Protein AF-A0A963DLT8-F1 (afdb_monomer)

pLDDT: mean 76.07, std 19.5, range [39.75, 98.25]

Solvent-accessible surface area (backbone atoms only — not comparable to full-atom values): 9459 Å² total; per-residue (Å²): 132,88,80,85,87,82,90,82,87,79,86,74,79,85,75,82,76,79,77,73,78,76,76,78,76,73,74,75,69,80,74,71,78,58,77,72,76,61,71,87,65,52,39,47,28,23,47,63,92,54,56,88,82,46,49,51,32,41,35,35,54,97,55,31,38,32,45,29,38,67,92,47,73,49,78,42,58,46,56,75,84,20,51,36,70,59,72,71,68,100,49,90,80,66,86,71,71,40,35,42,36,29,45,22,68,86,42,99,79,38,75,39,39,41,34,32,37,15,41,94,70,33,86,64,28,30,31,31,46,26,80,82,28,58,73,54,28,72,67,40,84,48,51,79,39,59,20,29,69,44,80,79,84,128

Radius of gyration: 29.98 Å; Cα contacts (8 Å, |Δi|>4): 247; chains: 1; bounding box: 102×72×45 Å

Mean predicted aligned error: 13.07 Å

Secondary structure (DSSP, 8-state):
-----------------------------------PPPGGG-EEEEETTS-TT-SSEEEE-SSEEEEEETTEEEEEE--GGGEESS-STT-S---S--EEE-TTSSSTT----EEEETGGG-TTEEEEE-TT-HHHHHHS--BTPPEEEPPP--

Sequence (154 aa):
MLNRTPRVVLSFAVSLSLIGFVDCAYSARDEEPLPEFHRDFIGDWVPKKSPCKSALRFRVGPKRVVLMNGQESKSIRIQGSDYCISCGGLRPPYEGITVWLLPGLTDSEGPGFEVRFNADEKLGITMLDMEPVPELARRFPLDGIELRKCKRSK

Structure (mmCIF, N/CA/C/O b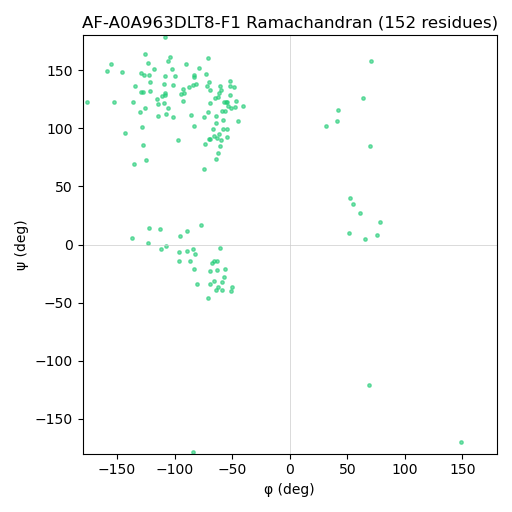ackbone):
data_AF-A0A963DLT8-F1
#
_entry.id   AF-A0A963DLT8-F1
#
loop_
_atom_site.group_PDB
_atom_site.id
_atom_site.type_symbol
_atom_site.label_atom_id
_atom_site.label_alt_id
_atom_site.label_comp_id
_atom_site.label_asym_id
_atom_site.label_entity_id
_atom_site.label_seq_id
_atom_site.pdbx_PDB_ins_code
_atom_site.Cartn_x
_atom_site.Cartn_y
_atom_site.Cartn_z
_atom_site.occupancy
_atom_site.B_iso_or_equiv
_atom_site.auth_seq_id
_atom_site.auth_comp_id
_atom_site.auth_asym_id
_atom_site.auth_atom_id
_atom_site.pdbx_PDB_model_num
ATOM 1 N N . MET A 1 1 ? 82.107 58.527 -13.624 1.00 41.12 1 MET A N 1
ATOM 2 C CA . MET A 1 1 ? 82.612 57.467 -14.526 1.00 41.12 1 MET A CA 1
ATOM 3 C C . MET A 1 1 ? 81.481 56.459 -14.689 1.00 41.12 1 MET A C 1
ATOM 5 O O . MET A 1 1 ? 80.988 56.000 -13.673 1.00 41.12 1 MET A O 1
ATOM 9 N N . LEU A 1 2 ? 80.796 56.462 -15.846 1.00 43.31 2 LEU A N 1
ATOM 10 C CA . LEU A 1 2 ? 80.973 55.489 -16.956 1.00 43.31 2 LEU A CA 1
ATOM 11 C C . LEU A 1 2 ? 80.596 54.067 -16.480 1.00 43.31 2 LEU A C 1
ATOM 13 O O . LEU A 1 2 ? 81.156 53.617 -15.500 1.00 43.31 2 LEU A O 1
ATOM 17 N N . ASN A 1 3 ? 79.712 53.271 -17.085 1.00 40.97 3 ASN A N 1
ATOM 18 C CA . ASN A 1 3 ? 79.281 53.169 -18.479 1.00 40.97 3 ASN A CA 1
ATOM 19 C C . ASN A 1 3 ? 78.145 52.109 -18.531 1.00 40.97 3 ASN A C 1
ATOM 21 O O . ASN A 1 3 ? 78.291 51.039 -17.955 1.00 40.97 3 ASN A O 1
ATOM 25 N N . ARG A 1 4 ? 76.943 52.433 -19.022 1.00 48.12 4 ARG A N 1
ATOM 26 C CA . ARG A 1 4 ? 76.308 51.925 -20.265 1.00 48.12 4 ARG A CA 1
ATOM 27 C C . ARG A 1 4 ? 76.414 50.415 -20.624 1.00 48.12 4 ARG A C 1
ATOM 29 O O . ARG A 1 4 ? 77.440 49.984 -21.132 1.00 48.12 4 ARG A O 1
ATOM 36 N N . THR A 1 5 ? 75.219 49.780 -20.629 1.00 50.56 5 THR A N 1
ATOM 37 C CA . THR A 1 5 ? 74.623 48.810 -21.614 1.00 50.56 5 THR A CA 1
ATOM 38 C C . THR A 1 5 ? 75.196 47.383 -21.735 1.00 50.56 5 THR A C 1
ATOM 40 O O . THR A 1 5 ? 76.360 47.220 -21.397 1.00 50.56 5 THR A O 1
ATOM 43 N N . PRO A 1 6 ? 74.453 46.352 -22.245 1.00 57.41 6 PRO A N 1
ATOM 44 C CA . PRO A 1 6 ? 73.192 46.344 -23.035 1.00 57.41 6 PRO A CA 1
ATOM 45 C C . PRO A 1 6 ? 72.054 45.423 -22.498 1.00 57.41 6 PRO A C 1
ATOM 47 O O . PRO A 1 6 ? 72.278 44.470 -21.769 1.00 57.41 6 PRO A O 1
ATOM 50 N N . ARG A 1 7 ? 70.775 45.791 -22.678 1.00 62.25 7 ARG A N 1
ATOM 51 C CA . ARG A 1 7 ? 69.807 45.263 -23.676 1.00 62.25 7 ARG A CA 1
ATOM 52 C C . ARG A 1 7 ? 69.833 43.744 -23.912 1.00 62.25 7 ARG A C 1
ATOM 54 O O . ARG A 1 7 ? 70.632 43.259 -24.703 1.00 62.25 7 ARG A O 1
ATOM 61 N N . VAL A 1 8 ? 68.814 43.063 -23.387 1.00 48.41 8 VAL A N 1
ATOM 62 C CA . VAL A 1 8 ? 68.241 41.858 -23.998 1.00 48.41 8 VAL A CA 1
ATOM 63 C C . VAL A 1 8 ? 66.733 42.083 -24.101 1.00 48.41 8 VAL A C 1
ATOM 65 O O . VAL A 1 8 ? 66.010 42.032 -23.110 1.00 48.41 8 VAL A O 1
ATOM 68 N N . VAL A 1 9 ? 66.277 42.431 -25.304 1.00 54.97 9 VAL A N 1
ATOM 69 C CA . VAL A 1 9 ? 64.857 42.439 -25.667 1.00 54.97 9 VAL A CA 1
ATOM 70 C C . VAL A 1 9 ? 64.531 41.005 -26.051 1.00 54.97 9 VAL A C 1
ATOM 72 O O . VAL A 1 9 ? 64.932 40.542 -27.116 1.00 54.97 9 VAL A O 1
ATOM 75 N N . LEU A 1 10 ? 63.881 40.283 -25.146 1.00 50.84 10 LEU A N 1
ATOM 76 C CA . LEU A 1 10 ? 63.453 38.912 -25.376 1.00 50.84 10 LEU A CA 1
ATOM 77 C C . LEU A 1 10 ? 61.985 38.953 -25.815 1.00 50.84 10 LEU A C 1
ATOM 79 O O . LEU A 1 10 ? 61.066 38.967 -25.000 1.00 50.84 10 LEU A O 1
ATOM 83 N N . SER A 1 11 ? 61.785 39.055 -27.127 1.00 55.06 11 SER A N 1
ATOM 84 C CA . SER A 1 11 ? 60.495 38.828 -27.771 1.00 55.06 11 SER A CA 1
ATOM 85 C C . SER A 1 11 ? 60.105 37.366 -27.571 1.00 55.06 11 SER A C 1
ATOM 87 O O . SER A 1 11 ? 60.724 36.485 -28.163 1.00 55.06 11 SER A O 1
ATOM 89 N N . PHE A 1 12 ? 59.083 37.103 -26.759 1.00 49.34 12 PHE A N 1
ATOM 90 C CA . PHE A 1 12 ? 58.430 35.800 -26.727 1.00 49.34 12 PHE A CA 1
ATOM 91 C C . PHE A 1 12 ? 57.026 35.901 -27.302 1.00 49.34 12 PHE A C 1
ATOM 93 O O . PHE A 1 12 ? 56.235 36.780 -26.964 1.00 49.34 12 PHE A O 1
ATOM 100 N N . ALA A 1 13 ? 56.800 35.005 -28.254 1.00 50.69 13 ALA A N 1
ATOM 101 C CA . ALA A 1 13 ? 55.656 34.915 -29.126 1.00 50.69 13 ALA A CA 1
ATOM 102 C C . ALA A 1 13 ? 54.350 34.731 -28.345 1.00 50.69 13 ALA A C 1
ATOM 104 O O . ALA A 1 13 ? 54.236 33.863 -27.480 1.00 50.69 13 ALA A O 1
ATOM 105 N N . VAL A 1 14 ? 53.345 35.520 -28.719 1.00 48.00 14 VAL A N 1
ATOM 106 C CA . VAL A 1 14 ? 51.944 35.262 -28.389 1.00 48.00 14 VAL A CA 1
ATOM 107 C C . VAL A 1 14 ? 51.546 33.990 -29.136 1.00 48.00 14 VAL A C 1
ATOM 109 O O . VAL A 1 14 ? 51.301 34.014 -30.341 1.00 48.00 14 VAL A O 1
ATOM 112 N N . SER A 1 15 ? 51.550 32.857 -28.433 1.00 53.12 15 SER A N 1
ATOM 113 C CA . SER A 1 15 ? 50.942 31.627 -28.929 1.00 53.12 15 SER A CA 1
ATOM 114 C C . SER A 1 15 ? 49.428 31.783 -28.821 1.00 53.12 15 SER A C 1
ATOM 116 O O . SER A 1 15 ? 48.851 31.867 -27.738 1.00 53.12 15 SER A O 1
ATOM 118 N N . LEU A 1 16 ? 48.787 31.906 -29.979 1.00 45.34 16 LEU A N 1
ATOM 119 C CA . LEU A 1 16 ? 47.341 31.914 -30.114 1.00 45.34 16 LEU A CA 1
ATOM 120 C C . LEU A 1 16 ? 46.856 30.473 -29.895 1.00 45.34 16 LEU A C 1
ATOM 122 O O . LEU A 1 16 ? 46.767 29.683 -30.833 1.00 45.34 16 LEU A O 1
ATOM 126 N N . SER A 1 17 ? 46.627 30.101 -28.636 1.00 50.09 17 SER A N 1
ATOM 127 C CA . SER A 1 17 ? 46.016 28.820 -28.289 1.00 50.09 17 SER A CA 1
ATOM 128 C C . SER A 1 17 ? 44.592 28.790 -28.838 1.00 50.09 17 SER A C 1
ATOM 130 O O . SER A 1 17 ? 43.688 29.422 -28.295 1.00 50.09 17 SER A O 1
ATOM 132 N N . LEU A 1 18 ? 44.404 28.050 -29.930 1.00 48.91 18 LEU A N 1
ATOM 133 C CA . LEU A 1 18 ? 43.112 27.547 -30.380 1.00 48.91 18 LEU A CA 1
ATOM 134 C C . LEU A 1 18 ? 42.541 26.668 -29.262 1.00 48.91 18 LEU A C 1
ATOM 136 O O . LEU A 1 18 ? 42.813 25.471 -29.191 1.00 48.91 18 LEU A O 1
ATOM 140 N N . ILE A 1 19 ? 41.778 27.277 -28.356 1.00 60.59 19 ILE A N 1
ATOM 141 C CA . ILE A 1 19 ? 40.900 26.553 -27.442 1.00 60.59 19 ILE A CA 1
ATOM 142 C C . ILE A 1 19 ? 39.785 26.000 -28.325 1.00 60.59 19 ILE A C 1
ATOM 144 O O . ILE A 1 19 ? 38.804 26.677 -28.623 1.00 60.59 19 ILE A O 1
ATOM 148 N N . GLY A 1 20 ? 39.996 24.780 -28.818 1.00 47.69 20 GLY A N 1
ATOM 149 C CA . GLY A 1 20 ? 38.921 23.963 -29.343 1.00 47.69 20 GLY A CA 1
ATOM 150 C C . GLY A 1 20 ? 37.909 23.792 -28.223 1.00 47.69 20 GLY A C 1
ATOM 151 O O . GLY A 1 20 ? 38.179 23.102 -27.240 1.00 47.69 20 GLY A O 1
ATOM 152 N N . PHE A 1 21 ? 36.771 24.467 -28.353 1.00 54.44 21 PHE A N 1
ATOM 153 C CA . PHE A 1 21 ? 35.577 24.132 -27.604 1.00 54.44 21 PHE A CA 1
ATOM 154 C C . PHE A 1 21 ? 35.218 22.711 -28.026 1.00 54.44 21 PHE A C 1
ATOM 156 O O . PHE A 1 21 ? 34.642 22.481 -29.085 1.00 54.44 21 PHE A O 1
ATOM 163 N N . VAL A 1 22 ? 35.665 21.735 -27.238 1.00 55.59 22 VAL A N 1
ATOM 164 C CA . VAL A 1 22 ? 35.070 20.408 -27.259 1.00 55.59 22 VAL A CA 1
ATOM 165 C C . VAL A 1 22 ? 33.666 20.641 -26.734 1.00 55.59 22 VAL A C 1
ATOM 167 O O . VAL A 1 22 ? 33.456 20.729 -25.525 1.00 55.59 22 VAL A O 1
ATOM 170 N N . ASP A 1 23 ? 32.731 20.843 -27.661 1.00 45.19 23 ASP A N 1
ATOM 171 C CA . ASP A 1 23 ? 31.310 20.719 -27.403 1.00 45.19 23 ASP A CA 1
ATOM 172 C C . ASP A 1 23 ? 31.109 19.320 -26.826 1.00 45.19 23 ASP A C 1
ATOM 174 O O . ASP A 1 23 ? 30.975 18.323 -27.538 1.00 45.19 23 ASP A O 1
ATOM 178 N N . CYS A 1 24 ? 31.139 19.232 -25.497 1.00 51.72 24 CYS A N 1
ATOM 179 C CA . CYS A 1 24 ? 30.475 18.172 -24.775 1.00 51.72 24 CYS A CA 1
ATOM 180 C C . CYS A 1 24 ? 28.997 18.320 -25.132 1.00 51.72 24 CYS A C 1
ATOM 182 O O . CYS A 1 24 ? 28.233 18.968 -24.419 1.00 51.72 24 CYS A O 1
ATOM 184 N N . ALA A 1 25 ? 28.609 17.734 -26.265 1.00 55.69 25 ALA A N 1
ATOM 185 C CA . ALA A 1 25 ? 27.243 17.380 -26.576 1.00 55.69 25 ALA A CA 1
ATOM 186 C C . ALA A 1 25 ? 26.821 16.360 -25.516 1.00 55.69 25 ALA A C 1
ATOM 188 O O . ALA A 1 25 ? 26.866 15.145 -25.713 1.00 55.69 25 ALA A O 1
ATOM 189 N N . TYR A 1 26 ? 26.489 16.879 -24.336 1.00 55.75 26 TYR A N 1
ATOM 190 C CA . TYR A 1 26 ? 25.787 16.163 -23.300 1.00 55.75 26 TYR A CA 1
ATOM 191 C C . TYR A 1 26 ? 24.433 15.850 -23.919 1.00 55.75 26 TYR A C 1
ATOM 193 O O . TYR A 1 26 ? 23.531 16.685 -23.936 1.00 55.75 26 TYR A O 1
ATOM 201 N N . SER A 1 27 ? 24.342 14.679 -24.549 1.00 50.31 27 SER A N 1
ATOM 202 C CA . SER A 1 27 ? 23.070 14.119 -24.966 1.00 50.31 27 SER A CA 1
ATOM 203 C C . SER A 1 27 ? 22.252 13.995 -23.693 1.00 50.31 27 SER A C 1
ATOM 205 O O . SER A 1 27 ? 22.481 13.084 -22.895 1.00 50.31 27 SER A O 1
ATOM 207 N N . ALA A 1 28 ? 21.357 14.958 -23.472 1.00 53.97 28 ALA A N 1
ATOM 208 C CA . ALA A 1 28 ? 20.222 14.783 -22.596 1.00 53.97 28 ALA A CA 1
ATOM 209 C C . ALA A 1 28 ? 19.526 13.533 -23.129 1.00 53.97 28 ALA A C 1
ATOM 211 O O . ALA A 1 28 ? 18.897 13.567 -24.183 1.00 53.97 28 ALA A O 1
ATOM 212 N N . ARG A 1 29 ? 19.781 12.391 -22.485 1.00 49.88 29 ARG A N 1
ATOM 213 C CA . ARG A 1 29 ? 18.998 11.191 -22.7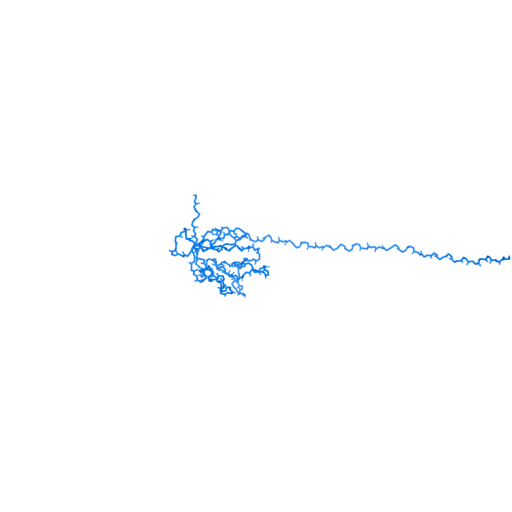34 1.00 49.88 29 ARG A CA 1
ATOM 214 C C . ARG A 1 29 ? 17.566 11.621 -22.484 1.00 49.88 29 ARG A C 1
ATOM 216 O O . ARG A 1 29 ? 17.304 12.152 -21.406 1.00 49.88 29 ARG A O 1
ATOM 223 N N . ASP A 1 30 ? 16.716 11.461 -23.492 1.00 44.28 30 ASP A N 1
ATOM 224 C CA . ASP A 1 30 ? 15.277 11.602 -23.351 1.00 44.28 30 ASP A CA 1
ATOM 225 C C . ASP A 1 30 ? 14.883 10.852 -22.080 1.00 44.28 30 ASP A C 1
ATOM 227 O O . ASP A 1 30 ? 14.996 9.627 -21.999 1.00 44.28 30 ASP A O 1
ATOM 231 N N . GLU A 1 31 ? 14.560 11.612 -21.036 1.00 51.53 31 GLU A N 1
ATOM 232 C CA . GLU A 1 31 ? 14.050 11.075 -19.788 1.00 51.53 31 GLU A CA 1
ATOM 233 C C . GLU A 1 31 ? 12.658 10.574 -20.149 1.00 51.53 31 GLU A C 1
ATOM 235 O O . GLU A 1 31 ? 11.701 11.347 -20.217 1.00 51.53 31 GLU A O 1
ATOM 240 N N . GLU A 1 32 ? 12.598 9.302 -20.551 1.00 49.62 32 GLU A N 1
ATOM 241 C CA . GLU A 1 32 ? 11.376 8.652 -20.990 1.00 49.62 32 GLU A CA 1
ATOM 242 C C . GLU A 1 32 ? 10.331 8.908 -19.898 1.00 49.62 32 GLU A C 1
ATOM 244 O O . GLU A 1 32 ? 10.585 8.570 -18.734 1.00 49.62 32 GLU A O 1
ATOM 249 N N . PRO A 1 33 ? 9.222 9.609 -20.210 1.00 49.34 33 PRO A N 1
ATOM 250 C CA . PRO A 1 33 ? 8.292 10.055 -19.193 1.00 49.34 33 PRO A CA 1
ATOM 251 C C . PRO A 1 33 ? 7.831 8.836 -18.411 1.00 49.34 33 PRO A C 1
ATOM 253 O O . PRO A 1 33 ? 7.210 7.928 -18.962 1.00 49.34 33 PRO A O 1
ATOM 256 N N . LEU A 1 34 ? 8.203 8.820 -17.130 1.00 50.03 34 LEU A N 1
ATOM 257 C CA . LEU A 1 34 ? 7.920 7.729 -16.211 1.00 50.03 34 LEU A CA 1
ATOM 258 C C . LEU A 1 34 ? 6.443 7.344 -16.369 1.00 50.03 34 LEU A C 1
ATOM 260 O O . LEU A 1 34 ? 5.603 8.239 -16.212 1.00 50.03 34 LEU A O 1
ATOM 264 N N . PRO A 1 35 ? 6.107 6.074 -16.673 1.00 53.00 35 PRO A N 1
ATOM 265 C CA . PRO A 1 35 ? 4.729 5.609 -16.695 1.00 53.00 35 PRO A CA 1
ATOM 266 C C . PRO A 1 35 ? 3.934 6.199 -15.525 1.00 53.00 35 PRO A C 1
ATOM 268 O O . PRO A 1 35 ? 4.289 6.042 -14.353 1.00 53.00 35 PRO A O 1
ATOM 271 N N . GLU A 1 36 ? 2.883 6.960 -15.833 1.00 55.78 36 GLU A N 1
ATOM 272 C CA . GLU A 1 36 ? 2.050 7.549 -14.791 1.00 55.78 36 GLU A CA 1
ATOM 273 C C . GLU A 1 36 ? 1.515 6.416 -13.911 1.00 55.78 36 GLU A C 1
ATOM 275 O O . GLU A 1 36 ? 0.858 5.498 -14.408 1.00 55.78 36 GLU A O 1
ATOM 280 N N . PHE A 1 37 ? 1.798 6.469 -12.604 1.00 62.66 37 PHE A N 1
ATOM 281 C CA . PHE A 1 37 ? 1.285 5.489 -11.652 1.00 62.66 37 PHE A CA 1
ATOM 282 C C . PHE A 1 37 ? -0.220 5.298 -11.882 1.00 62.66 37 PHE A C 1
ATOM 284 O O . PHE A 1 37 ? -0.993 6.260 -11.782 1.00 62.66 37 PHE A O 1
ATOM 291 N N . HIS A 1 38 ? -0.615 4.067 -12.234 1.00 71.94 38 HIS A N 1
ATOM 292 C CA . HIS A 1 38 ? -1.926 3.791 -12.816 1.00 71.94 38 HIS A CA 1
ATOM 293 C C . HIS A 1 38 ? -3.021 4.366 -11.915 1.00 71.94 38 HIS A C 1
ATOM 295 O O . HIS A 1 38 ? -3.155 3.997 -10.741 1.00 71.94 38 HIS A O 1
ATOM 301 N N . ARG A 1 39 ? -3.813 5.305 -12.451 1.00 80.00 39 ARG A N 1
ATOM 302 C CA . ARG A 1 39 ? -4.814 6.068 -11.677 1.00 80.00 39 ARG A CA 1
ATOM 303 C C . ARG A 1 39 ? -5.818 5.150 -10.966 1.00 80.00 39 ARG A C 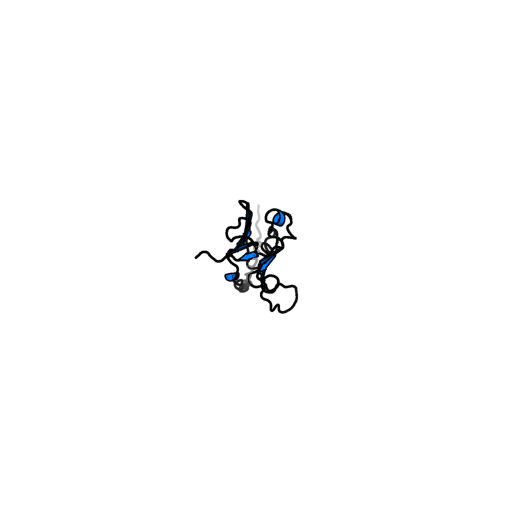1
ATOM 305 O O . ARG A 1 39 ? -6.408 5.539 -9.955 1.00 80.00 39 ARG A O 1
ATOM 312 N N . ASP A 1 40 ? -5.950 3.917 -11.445 1.00 82.31 40 ASP A N 1
ATOM 313 C CA . ASP A 1 40 ? -6.788 2.866 -10.873 1.00 82.31 40 ASP A CA 1
ATOM 314 C C . ASP A 1 40 ? -6.325 2.355 -9.510 1.00 82.31 40 ASP A C 1
ATOM 316 O O . ASP A 1 40 ? -7.138 1.775 -8.791 1.00 82.31 40 ASP A O 1
ATOM 320 N N . PHE A 1 41 ? -5.092 2.620 -9.079 1.00 88.31 41 PHE A N 1
ATOM 321 C CA . PHE A 1 41 ? -4.624 2.234 -7.744 1.00 88.31 41 PHE A CA 1
ATOM 322 C C . PHE A 1 41 ? -4.732 3.363 -6.711 1.00 88.31 41 PHE A C 1
ATOM 324 O O . PHE A 1 41 ? -4.723 3.104 -5.506 1.00 88.31 41 PHE A O 1
ATOM 331 N N . ILE A 1 42 ? -4.949 4.606 -7.157 1.00 91.00 42 ILE A N 1
ATOM 332 C CA . ILE A 1 42 ? -5.131 5.775 -6.283 1.00 91.00 42 ILE A CA 1
ATOM 333 C C . ILE A 1 42 ? -6.410 5.626 -5.451 1.00 91.00 42 ILE A C 1
ATOM 335 O O . ILE A 1 42 ? -7.505 5.452 -5.999 1.00 91.00 42 ILE A O 1
ATOM 339 N N . GLY A 1 43 ? -6.295 5.748 -4.129 1.00 94.44 43 GLY A N 1
ATOM 340 C CA . GLY A 1 43 ? -7.420 5.685 -3.196 1.00 94.44 43 GLY A CA 1
ATOM 341 C C . GLY A 1 43 ? -7.064 5.100 -1.832 1.00 94.44 43 GLY A C 1
ATOM 342 O O . GLY A 1 43 ? -5.895 4.899 -1.509 1.00 94.44 43 GLY A O 1
ATOM 343 N N . ASP A 1 44 ? -8.104 4.833 -1.040 1.00 96.75 44 ASP A N 1
ATOM 344 C CA . ASP A 1 44 ? -7.989 4.188 0.270 1.00 96.75 44 ASP A CA 1
ATOM 345 C C . ASP A 1 44 ? -8.144 2.673 0.126 1.00 96.75 44 ASP A C 1
ATOM 347 O O . ASP A 1 44 ? -9.110 2.191 -0.469 1.00 96.75 44 ASP A O 1
ATOM 351 N N . TRP A 1 45 ? -7.213 1.940 0.720 1.00 97.62 45 TRP A N 1
ATOM 352 C CA . TRP A 1 45 ? -7.186 0.491 0.826 1.00 97.62 45 TRP A CA 1
ATOM 353 C C . TRP A 1 45 ? -7.299 0.114 2.297 1.00 97.62 45 TRP A C 1
ATOM 355 O O . TRP A 1 45 ? -6.549 0.601 3.143 1.00 97.62 45 TRP A O 1
ATOM 365 N N . VAL A 1 46 ? -8.275 -0.723 2.621 1.00 98.19 46 VAL A N 1
ATOM 366 C CA . VAL A 1 46 ? -8.573 -1.133 4.002 1.00 98.19 46 VAL A CA 1
ATOM 367 C C . VAL A 1 46 ? -8.513 -2.650 4.106 1.00 98.19 46 VAL A C 1
ATOM 369 O O . VAL A 1 46 ? -8.748 -3.307 3.087 1.00 98.19 46 VAL A O 1
ATOM 372 N N . PRO A 1 47 ? -8.272 -3.225 5.301 1.00 98.25 47 PRO A N 1
ATOM 373 C CA . PRO A 1 47 ? -8.390 -4.666 5.492 1.00 98.25 47 PRO A CA 1
ATOM 374 C C . PRO A 1 47 ? -9.712 -5.170 4.915 1.00 98.25 47 PRO A C 1
ATOM 376 O O . PRO A 1 47 ? -10.758 -4.546 5.114 1.00 98.25 47 PRO A O 1
ATOM 379 N N . LYS A 1 48 ? -9.683 -6.282 4.180 1.00 96.88 48 LYS A N 1
ATOM 380 C CA . LYS A 1 48 ? -10.817 -6.766 3.375 1.00 96.88 48 LYS A CA 1
ATOM 381 C C . LYS A 1 48 ? -12.141 -6.830 4.145 1.00 96.88 48 LYS A C 1
ATOM 383 O O . LYS A 1 48 ? -13.189 -6.493 3.595 1.00 96.88 48 LYS A O 1
ATOM 388 N N . LYS A 1 49 ? -12.084 -7.203 5.427 1.00 96.88 49 LYS A N 1
ATOM 389 C CA . LYS A 1 49 ? -13.245 -7.343 6.325 1.00 96.88 49 LYS A CA 1
ATOM 390 C C . LYS A 1 49 ? -13.629 -6.056 7.079 1.00 96.88 49 LYS A C 1
ATOM 392 O O . LYS A 1 49 ? -14.650 -6.040 7.757 1.00 96.88 49 LYS A O 1
ATOM 397 N N . SER A 1 50 ? -12.852 -4.982 6.958 1.00 97.62 50 SER A N 1
ATOM 398 C CA . SER A 1 50 ? -13.086 -3.702 7.639 1.00 97.62 50 SER A CA 1
ATOM 399 C C . SER A 1 50 ? -13.959 -2.753 6.806 1.00 97.62 50 SER A C 1
ATOM 401 O O . SER A 1 50 ? -13.988 -2.856 5.577 1.00 97.62 50 SER A O 1
ATOM 403 N N . PRO A 1 51 ? -14.670 -1.788 7.422 1.00 97.06 51 PRO A N 1
ATOM 404 C CA . PRO A 1 51 ? -15.406 -0.754 6.694 1.00 97.06 51 PRO A CA 1
ATOM 405 C C . PRO A 1 51 ? -14.460 0.255 6.022 1.00 97.06 51 PRO A C 1
ATOM 407 O O . PRO A 1 51 ? -13.327 0.449 6.450 1.00 97.06 51 PRO A O 1
ATOM 410 N N . CYS A 1 52 ? -14.944 0.996 5.018 1.00 96.00 52 CYS A N 1
ATOM 411 C CA . CYS A 1 52 ? -14.129 2.025 4.347 1.00 96.00 52 CYS A CA 1
ATOM 412 C C . CYS A 1 52 ? -13.739 3.219 5.230 1.00 96.00 52 CYS A C 1
ATOM 414 O O . CYS A 1 52 ? -12.838 3.974 4.885 1.00 96.00 52 CYS A O 1
ATOM 416 N N . LYS A 1 53 ? -14.389 3.374 6.387 1.00 94.88 53 LYS A N 1
ATOM 417 C CA . LYS A 1 53 ? -14.030 4.363 7.411 1.00 94.88 53 LYS A CA 1
ATOM 418 C C . LYS A 1 53 ? -13.005 3.828 8.424 1.00 94.88 53 LYS A C 1
ATOM 420 O O . LYS A 1 53 ? -12.806 4.458 9.456 1.00 94.88 53 LYS A O 1
ATOM 425 N N . SER A 1 54 ? -12.384 2.674 8.154 1.00 97.00 54 SER A N 1
ATOM 426 C CA . SER A 1 54 ? -11.384 2.054 9.027 1.00 97.00 54 SER A CA 1
ATOM 427 C C . SER A 1 54 ? -10.273 3.037 9.398 1.00 97.00 54 SER A C 1
ATOM 429 O O . SER A 1 54 ? -9.752 3.776 8.557 1.00 97.00 54 SER A O 1
ATOM 431 N N . ALA A 1 55 ? -9.905 3.034 10.674 1.00 97.38 55 ALA A N 1
ATOM 432 C CA . ALA A 1 55 ? -8.769 3.793 11.173 1.00 97.38 55 ALA A CA 1
ATOM 433 C C . ALA A 1 55 ? -7.437 3.218 10.662 1.00 97.38 55 ALA A C 1
ATOM 435 O O . ALA A 1 55 ? -6.513 3.974 10.380 1.00 97.38 55 ALA A O 1
ATOM 436 N N . LEU A 1 56 ? -7.384 1.894 10.495 1.00 98.19 56 LEU A N 1
ATOM 437 C CA . LEU A 1 56 ? -6.284 1.171 9.872 1.00 98.19 56 LEU A CA 1
ATOM 438 C C . LEU A 1 56 ? -6.492 1.148 8.353 1.00 98.19 56 LEU A C 1
ATOM 440 O O . LEU A 1 56 ? -7.450 0.523 7.877 1.00 98.19 56 LEU A O 1
ATOM 444 N N . ARG A 1 57 ? -5.646 1.862 7.603 1.00 97.62 57 ARG A N 1
ATOM 445 C CA . ARG A 1 57 ? -5.735 1.944 6.137 1.00 97.62 57 ARG A CA 1
ATOM 446 C C . ARG A 1 57 ? -4.399 2.287 5.482 1.00 97.62 57 ARG A C 1
ATOM 448 O O . ARG A 1 57 ? -3.554 2.960 6.068 1.00 97.62 57 ARG A O 1
ATOM 455 N N . PHE A 1 58 ? -4.275 1.888 4.227 1.00 97.56 58 PHE A N 1
ATOM 456 C CA . PHE A 1 58 ? -3.214 2.275 3.312 1.00 97.56 58 PHE A CA 1
ATOM 457 C C . PHE A 1 58 ? -3.795 3.198 2.241 1.00 97.56 58 PHE A C 1
ATOM 459 O O . PHE A 1 58 ? -4.738 2.836 1.541 1.00 97.56 58 PHE A O 1
ATOM 466 N N . ARG A 1 59 ? -3.271 4.414 2.116 1.00 96.19 59 ARG A N 1
ATOM 467 C CA . ARG A 1 59 ? -3.716 5.389 1.117 1.00 96.19 59 ARG A CA 1
ATOM 468 C C . ARG A 1 59 ? -2.663 5.548 0.042 1.00 96.19 59 ARG A C 1
ATOM 470 O O . ARG A 1 59 ? -1.519 5.880 0.333 1.00 96.19 59 ARG A O 1
ATOM 477 N N . VAL A 1 60 ? -3.094 5.419 -1.201 1.00 93.06 60 VAL A N 1
ATOM 478 C CA . VAL A 1 60 ? -2.268 5.627 -2.383 1.00 93.06 60 VAL A CA 1
ATOM 479 C C . VAL A 1 60 ? -2.665 6.950 -3.023 1.00 93.06 60 VAL A C 1
ATOM 481 O O . VAL A 1 60 ? -3.814 7.135 -3.428 1.00 93.06 60 VAL A O 1
ATOM 484 N N . GLY A 1 61 ? -1.726 7.888 -3.077 1.00 90.44 61 GLY A N 1
ATOM 485 C CA . GLY A 1 61 ? -1.843 9.149 -3.801 1.00 90.44 61 GLY A CA 1
ATOM 486 C C . GLY A 1 61 ? -0.955 9.168 -5.050 1.00 90.44 61 GLY A C 1
ATOM 487 O O . GLY A 1 61 ? -0.206 8.228 -5.289 1.00 90.44 61 GLY A O 1
ATOM 488 N N . PRO A 1 62 ? -0.982 10.259 -5.833 1.00 85.12 62 PRO A N 1
ATOM 489 C CA . PRO A 1 62 ? -0.240 10.343 -7.095 1.00 85.12 62 PRO A CA 1
ATOM 490 C C . PRO A 1 62 ? 1.289 10.397 -6.935 1.00 85.12 62 PRO A C 1
ATOM 492 O O . PRO A 1 62 ? 2.006 10.102 -7.877 1.00 85.12 62 PRO A O 1
ATOM 495 N N . LYS A 1 63 ? 1.801 10.827 -5.774 1.00 85.44 63 LYS A N 1
ATOM 496 C CA . LYS A 1 63 ? 3.251 11.004 -5.520 1.00 85.44 63 LYS A CA 1
ATOM 497 C C . LYS A 1 63 ? 3.696 10.492 -4.149 1.00 85.44 63 LYS A C 1
ATOM 499 O O . LYS A 1 63 ? 4.799 10.785 -3.693 1.00 85.44 63 LYS A O 1
ATOM 504 N N . ARG A 1 64 ? 2.788 9.852 -3.415 1.00 88.50 64 ARG A N 1
ATOM 505 C CA . ARG A 1 64 ? 3.022 9.404 -2.042 1.00 88.50 64 ARG A CA 1
ATOM 506 C C . ARG A 1 64 ? 2.052 8.304 -1.666 1.00 88.50 64 ARG A C 1
ATOM 508 O O . ARG A 1 64 ? 0.893 8.341 -2.081 1.00 88.50 64 ARG A O 1
ATOM 515 N N . VAL A 1 65 ? 2.504 7.420 -0.796 1.00 92.06 65 VAL A N 1
ATOM 516 C CA . VAL A 1 65 ? 1.637 6.544 -0.017 1.00 92.06 65 VAL A CA 1
ATOM 517 C C . VAL A 1 65 ? 1.568 7.017 1.427 1.00 92.06 65 VAL A C 1
ATOM 519 O O . VAL A 1 65 ? 2.442 7.748 1.903 1.00 92.06 65 VAL A O 1
ATOM 522 N N . VAL A 1 66 ? 0.509 6.628 2.127 1.00 95.06 66 VAL A N 1
ATOM 523 C CA . VAL A 1 66 ? 0.333 6.913 3.548 1.00 95.06 66 VAL A CA 1
ATOM 524 C C . VAL A 1 66 ? -0.168 5.662 4.255 1.00 95.06 66 VAL A C 1
ATOM 526 O O . VAL A 1 66 ? -1.226 5.136 3.914 1.00 95.06 66 VAL A O 1
ATOM 529 N N . LEU A 1 67 ? 0.576 5.210 5.259 1.00 96.38 67 LEU A N 1
ATOM 530 C CA . LEU A 1 67 ? 0.119 4.220 6.230 1.00 96.38 67 LEU A CA 1
ATOM 531 C C . LEU A 1 67 ? -0.592 4.956 7.363 1.00 96.38 67 LEU A C 1
ATOM 533 O O . LEU A 1 67 ? -0.109 5.994 7.818 1.00 96.38 67 LEU A O 1
ATOM 537 N N . MET A 1 68 ? -1.747 4.458 7.794 1.00 97.88 68 MET A N 1
ATOM 538 C CA . MET A 1 68 ? -2.556 5.075 8.844 1.00 97.88 68 MET A CA 1
ATOM 539 C C . MET A 1 68 ? -3.017 4.016 9.841 1.00 97.88 68 MET A C 1
ATOM 541 O O . MET A 1 68 ? -3.488 2.953 9.431 1.00 97.88 68 MET A O 1
ATOM 545 N N . ASN A 1 69 ? -2.926 4.334 11.131 1.00 98.00 69 ASN A N 1
ATOM 546 C CA . ASN A 1 69 ? -3.455 3.534 12.230 1.00 98.00 69 ASN A CA 1
ATOM 547 C C . ASN A 1 69 ? -3.996 4.472 13.324 1.00 98.00 69 ASN A C 1
ATOM 549 O O . ASN A 1 69 ? -3.250 5.010 14.140 1.00 98.00 69 ASN A O 1
ATOM 553 N N . GLY A 1 70 ? -5.305 4.736 13.318 1.00 96.56 70 GLY A N 1
ATOM 554 C CA . GLY A 1 70 ? -5.890 5.684 14.272 1.00 96.56 70 GLY A CA 1
ATOM 555 C C . GLY A 1 70 ? -5.456 7.118 13.980 1.00 96.56 70 GLY A C 1
ATOM 556 O O . GLY A 1 70 ? -5.729 7.645 12.902 1.00 96.56 70 GLY A O 1
ATOM 557 N N . GLN A 1 71 ? -4.810 7.746 14.961 1.00 96.75 71 GLN A N 1
ATOM 558 C CA . GLN A 1 71 ? -4.233 9.089 14.836 1.00 96.75 71 GLN A CA 1
ATOM 559 C C . GLN A 1 71 ? -2.811 9.063 14.259 1.00 96.75 71 GLN A C 1
ATOM 561 O O . GLN A 1 71 ? -2.289 10.096 13.846 1.00 96.75 71 GLN A O 1
ATOM 566 N N . GLU A 1 72 ? -2.182 7.889 14.217 1.00 97.19 72 GLU A N 1
ATOM 567 C CA . GLU A 1 72 ? -0.832 7.730 13.706 1.00 97.19 72 GLU A CA 1
ATOM 568 C C . GLU A 1 72 ? -0.831 7.639 12.177 1.00 97.19 72 GLU A C 1
ATOM 570 O O . GLU A 1 72 ? -1.667 6.960 11.570 1.00 97.19 72 GLU A O 1
ATOM 575 N N . SER A 1 73 ? 0.132 8.311 11.537 1.00 96.38 73 SER A N 1
ATOM 576 C CA . SER A 1 73 ? 0.338 8.203 10.095 1.00 96.38 73 SER A CA 1
ATOM 577 C C . SER A 1 73 ? 1.808 8.302 9.699 1.00 96.38 73 SER A C 1
ATOM 579 O O . SER A 1 73 ? 2.600 8.998 10.335 1.00 96.38 73 SER A O 1
ATOM 581 N N . LYS A 1 74 ? 2.169 7.613 8.615 1.00 93.25 74 LYS A N 1
ATOM 582 C CA . LYS A 1 74 ? 3.484 7.702 7.975 1.00 93.25 74 LYS A CA 1
ATOM 583 C C . LYS A 1 74 ? 3.285 7.923 6.482 1.00 93.25 74 LYS A C 1
ATOM 585 O O . LYS A 1 74 ? 2.764 7.054 5.790 1.00 93.25 74 LYS A O 1
ATOM 590 N N . SER A 1 75 ? 3.688 9.095 5.989 1.00 92.00 75 SER A N 1
ATOM 591 C CA . SER A 1 75 ? 3.709 9.404 4.556 1.00 92.00 75 SER A CA 1
ATOM 592 C C . SER A 1 75 ? 5.077 9.073 3.974 1.00 92.00 75 SER A C 1
ATOM 594 O O . SER A 1 75 ? 6.095 9.458 4.543 1.00 92.00 75 SER A O 1
ATOM 596 N N . ILE A 1 76 ? 5.084 8.394 2.832 1.00 88.50 76 ILE A N 1
ATOM 597 C CA . ILE A 1 76 ? 6.297 7.996 2.113 1.00 88.50 76 ILE A CA 1
ATOM 598 C C . ILE A 1 76 ? 6.145 8.479 0.675 1.00 88.50 76 ILE A C 1
ATOM 600 O O . ILE A 1 76 ? 5.073 8.334 0.080 1.00 88.50 76 ILE A O 1
ATOM 604 N N . ARG A 1 77 ? 7.172 9.149 0.150 1.00 85.00 77 ARG A N 1
ATOM 605 C CA . ARG A 1 77 ? 7.172 9.649 -1.226 1.00 85.00 77 ARG A CA 1
ATOM 606 C C . ARG A 1 77 ? 7.330 8.467 -2.185 1.00 85.00 77 ARG A C 1
ATOM 608 O O . ARG A 1 77 ? 7.965 7.485 -1.837 1.00 85.00 77 ARG A O 1
ATOM 615 N N . ILE A 1 78 ? 6.699 8.570 -3.349 1.00 78.69 78 ILE A N 1
ATOM 616 C CA . ILE A 1 78 ? 6.896 7.639 -4.461 1.00 78.69 78 ILE A CA 1
ATOM 617 C C . ILE A 1 78 ? 7.678 8.394 -5.530 1.00 78.69 78 ILE A C 1
ATOM 619 O O . ILE A 1 78 ? 7.296 9.515 -5.894 1.00 78.69 78 ILE A O 1
ATOM 623 N N . GLN A 1 79 ? 8.746 7.789 -6.024 1.00 74.75 79 GLN A N 1
ATOM 624 C CA . GLN A 1 79 ? 9.481 8.227 -7.204 1.00 74.75 79 GLN A CA 1
ATOM 625 C C . GLN A 1 79 ? 9.150 7.320 -8.390 1.00 74.75 79 GLN A C 1
ATOM 627 O O . GLN A 1 79 ? 8.604 6.234 -8.220 1.00 74.75 79 GLN A O 1
ATOM 632 N N . GLY A 1 80 ? 9.414 7.769 -9.617 1.00 65.00 80 GLY A N 1
ATOM 633 C CA . GLY A 1 80 ? 9.008 7.000 -10.799 1.00 65.00 80 GLY A CA 1
ATOM 634 C C . GLY A 1 80 ? 9.677 5.632 -10.930 1.00 65.00 80 GLY A C 1
ATOM 635 O O . GLY A 1 80 ? 9.139 4.748 -11.574 1.00 65.00 80 GLY A O 1
ATOM 636 N N . SER A 1 81 ? 10.821 5.446 -10.290 1.00 62.00 81 SER A N 1
ATOM 637 C CA . SER A 1 81 ? 11.547 4.180 -10.186 1.00 62.00 81 SER A CA 1
ATOM 638 C C . SER A 1 81 ? 11.022 3.247 -9.091 1.00 62.00 81 SER A C 1
ATOM 640 O O . SER A 1 81 ? 11.456 2.102 -9.015 1.00 62.00 81 SER A O 1
ATOM 642 N N . ASP A 1 82 ? 10.102 3.710 -8.241 1.00 68.00 82 ASP A N 1
ATOM 643 C CA . ASP A 1 82 ? 9.574 2.919 -7.126 1.00 68.00 82 ASP A CA 1
ATOM 644 C C . ASP A 1 82 ? 8.428 1.991 -7.554 1.00 68.00 82 ASP A C 1
ATOM 646 O O . ASP A 1 82 ? 7.924 1.247 -6.725 1.00 68.00 82 ASP A O 1
ATOM 650 N N . TYR A 1 83 ? 7.949 2.015 -8.801 1.00 71.56 83 TYR A N 1
ATOM 651 C CA . TYR A 1 83 ? 6.908 1.087 -9.258 1.00 71.56 83 TYR A CA 1
ATOM 652 C C . TYR A 1 83 ? 7.412 0.207 -10.391 1.00 71.56 83 TYR A C 1
ATOM 654 O O . TYR A 1 83 ? 8.263 0.591 -11.190 1.00 71.56 83 TYR A O 1
ATOM 662 N N . CYS A 1 84 ? 6.843 -0.987 -10.479 1.00 70.19 84 CYS A N 1
ATOM 663 C CA . CYS A 1 84 ? 7.207 -1.931 -11.505 1.00 70.19 84 CYS A CA 1
ATOM 664 C C . CYS A 1 84 ? 6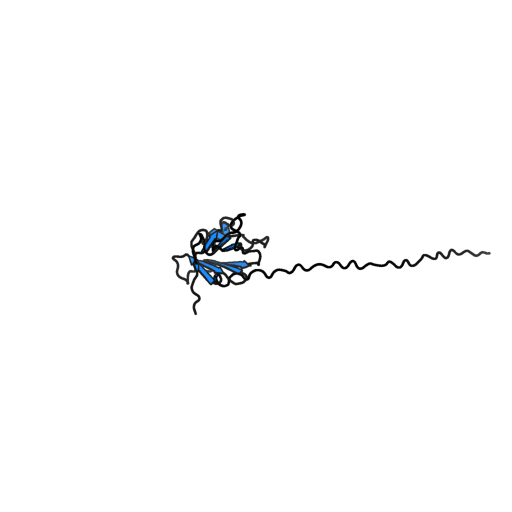.048 -2.867 -11.838 1.00 70.19 84 CYS A C 1
ATOM 666 O O . CYS A 1 84 ? 5.512 -3.572 -10.986 1.00 70.19 84 CYS A O 1
ATOM 668 N N . ILE A 1 85 ? 5.662 -2.874 -13.111 1.00 59.47 85 ILE A N 1
ATOM 669 C CA . ILE A 1 85 ? 4.577 -3.719 -13.628 1.00 59.47 85 ILE A CA 1
ATOM 670 C C . ILE A 1 85 ? 5.101 -5.132 -13.949 1.00 59.47 85 ILE A C 1
ATOM 672 O O . ILE A 1 85 ? 4.336 -6.086 -13.947 1.00 59.47 85 ILE A O 1
ATOM 676 N N . SER A 1 86 ? 6.416 -5.292 -14.153 1.00 58.16 86 SER A N 1
ATOM 677 C CA . SER A 1 86 ? 7.044 -6.557 -14.562 1.00 58.16 86 SER A CA 1
ATOM 678 C C . SER A 1 86 ? 8.126 -7.075 -13.605 1.00 58.16 86 SER A C 1
ATOM 680 O O . SER A 1 86 ? 8.888 -7.961 -13.982 1.00 58.16 86 SER A O 1
ATOM 682 N N . CYS A 1 87 ? 8.235 -6.550 -12.379 1.00 57.34 87 CYS A N 1
ATOM 683 C CA . CYS A 1 87 ? 9.307 -6.926 -11.436 1.00 57.34 87 CYS A CA 1
ATOM 684 C C . CYS A 1 87 ? 9.091 -8.280 -10.755 1.00 57.34 87 CYS A C 1
ATOM 686 O O . CYS A 1 87 ? 9.771 -8.583 -9.777 1.00 57.34 87 CYS A O 1
ATOM 688 N N . GLY A 1 88 ? 8.203 -9.123 -11.289 1.00 51.69 88 GLY A N 1
ATOM 689 C CA . GLY A 1 88 ? 8.130 -10.541 -10.952 1.00 51.69 88 GLY A CA 1
ATOM 690 C C . GLY A 1 88 ? 9.405 -11.270 -11.388 1.00 51.69 88 GLY A C 1
ATOM 691 O O . GLY A 1 88 ? 9.399 -11.968 -12.392 1.00 51.69 88 GLY A O 1
ATOM 692 N N . GLY A 1 89 ? 10.501 -11.042 -10.658 1.00 42.16 89 GLY A N 1
ATOM 693 C CA . GLY A 1 89 ? 11.784 -11.740 -10.675 1.00 42.16 89 GLY A CA 1
ATOM 694 C C . GLY A 1 89 ? 12.240 -12.331 -12.010 1.00 42.16 89 GLY A C 1
ATOM 695 O O . GLY A 1 89 ? 11.859 -13.445 -12.345 1.00 42.16 89 GLY A O 1
ATOM 696 N N . LEU A 1 90 ? 13.163 -11.651 -12.700 1.00 39.75 90 LEU A N 1
ATOM 697 C CA . LEU A 1 90 ? 14.115 -12.217 -13.681 1.00 39.75 90 LEU A CA 1
ATOM 698 C C . LEU A 1 90 ? 13.557 -13.114 -14.815 1.00 39.75 90 LEU A C 1
ATOM 700 O O . LEU A 1 90 ? 14.349 -13.730 -15.531 1.00 39.75 90 LEU A O 1
ATOM 704 N N . ARG A 1 91 ? 12.239 -13.204 -15.028 1.00 43.75 91 ARG A N 1
ATOM 705 C CA . ARG A 1 91 ? 11.636 -14.043 -16.072 1.00 43.75 91 ARG A CA 1
ATOM 706 C C . ARG A 1 91 ? 10.944 -13.188 -17.140 1.00 43.75 91 ARG A C 1
ATOM 708 O O . ARG A 1 91 ? 10.025 -12.440 -16.815 1.00 43.75 91 ARG A O 1
ATOM 715 N N . PRO A 1 92 ? 11.358 -13.291 -18.414 1.00 53.31 92 PRO A N 1
ATOM 716 C CA . PRO A 1 92 ? 10.670 -12.635 -19.518 1.00 53.31 92 PRO A CA 1
ATOM 717 C C . PRO A 1 92 ? 9.405 -13.411 -19.928 1.00 53.31 92 PRO A C 1
ATOM 719 O O . PRO A 1 92 ? 9.424 -14.643 -19.896 1.00 53.31 92 PRO A O 1
ATOM 722 N N . PRO A 1 93 ? 8.385 -12.727 -20.473 1.00 62.66 93 PRO A N 1
ATOM 723 C CA . PRO A 1 93 ? 7.699 -11.554 -19.933 1.00 62.66 93 PRO A CA 1
ATOM 724 C C . PRO A 1 93 ? 6.615 -11.972 -18.917 1.00 62.66 93 PRO A C 1
ATOM 726 O O . PRO A 1 93 ? 5.941 -12.986 -19.080 1.00 62.66 93 PRO A O 1
ATOM 729 N N . TYR A 1 94 ? 6.428 -11.186 -17.858 1.00 60.88 94 TYR A N 1
ATOM 730 C CA . TYR A 1 94 ? 5.309 -11.376 -16.936 1.00 60.88 94 TYR A CA 1
ATOM 731 C C . TYR A 1 94 ? 3.991 -10.961 -17.621 1.00 60.88 94 TYR A C 1
ATOM 733 O O . TYR A 1 94 ? 3.810 -9.791 -17.946 1.00 60.88 94 TYR A O 1
ATOM 741 N N . GLU A 1 95 ? 3.091 -11.922 -17.853 1.00 68.12 95 GLU A N 1
ATOM 742 C CA . GLU A 1 95 ? 1.779 -11.721 -18.507 1.00 68.12 95 GLU A CA 1
ATOM 743 C C . GLU A 1 95 ? 0.620 -11.527 -17.509 1.00 68.12 95 GLU A C 1
ATOM 745 O O . GLU A 1 95 ? -0.551 -11.528 -17.891 1.00 68.12 95 GLU A O 1
ATOM 750 N N . GLY A 1 96 ? 0.928 -11.409 -16.215 1.00 72.00 96 GLY A N 1
ATOM 751 C CA . GLY A 1 96 ? -0.081 -11.247 -15.173 1.00 72.00 96 GLY A CA 1
ATOM 752 C C . GLY A 1 96 ? -0.535 -9.798 -14.970 1.00 72.00 96 GLY A C 1
ATOM 753 O O . GLY A 1 96 ? -0.112 -8.866 -15.653 1.00 72.00 96 GLY A O 1
ATOM 754 N N . ILE A 1 97 ? -1.430 -9.615 -14.005 1.00 74.50 97 ILE A N 1
ATOM 755 C CA . ILE A 1 97 ? -2.083 -8.344 -13.668 1.00 74.50 97 ILE A CA 1
ATOM 756 C C . ILE A 1 97 ? -1.584 -7.732 -12.352 1.00 74.50 97 ILE A C 1
ATOM 758 O O . ILE A 1 97 ? -2.067 -6.666 -11.953 1.00 74.50 97 ILE A O 1
ATOM 762 N N . THR A 1 98 ? -0.656 -8.397 -11.662 1.00 83.06 98 THR A N 1
ATOM 763 C CA . THR A 1 98 ? -0.019 -7.916 -10.431 1.00 83.06 98 THR A CA 1
ATOM 764 C C . THR A 1 98 ? 0.886 -6.728 -10.738 1.00 83.06 98 THR A C 1
ATOM 766 O O . THR A 1 98 ? 1.710 -6.767 -11.646 1.00 83.06 98 THR A O 1
ATOM 769 N N . VAL A 1 99 ? 0.774 -5.671 -9.936 1.00 82.00 99 VAL A N 1
ATOM 770 C CA . VAL A 1 99 ? 1.632 -4.485 -10.036 1.00 82.00 99 VAL A CA 1
ATOM 771 C C . VAL A 1 99 ? 2.354 -4.281 -8.717 1.00 82.00 99 VAL A C 1
ATOM 773 O O . VAL A 1 99 ? 1.729 -4.301 -7.657 1.00 82.00 99 VAL A O 1
ATOM 776 N N . TRP A 1 100 ? 3.661 -4.060 -8.792 1.00 84.94 100 TRP A N 1
ATOM 777 C CA . TRP A 1 100 ? 4.528 -3.890 -7.637 1.00 84.94 100 TRP A CA 1
ATOM 778 C C . TRP A 1 100 ? 4.809 -2.406 -7.431 1.00 84.94 100 TRP A C 1
ATOM 780 O O . TRP A 1 100 ? 5.063 -1.657 -8.377 1.00 84.94 100 TRP A O 1
ATOM 790 N N . LEU A 1 101 ? 4.755 -1.975 -6.180 1.00 84.31 101 LEU A N 1
ATOM 791 C CA . LEU A 1 101 ? 5.199 -0.667 -5.733 1.00 84.31 101 LEU A CA 1
ATOM 792 C C . LEU A 1 101 ? 6.124 -0.888 -4.534 1.00 84.31 101 LEU A C 1
ATOM 794 O O . LEU A 1 101 ? 5.790 -1.621 -3.613 1.00 84.31 101 LEU A O 1
ATOM 798 N N . LEU A 1 102 ? 7.279 -0.245 -4.564 1.00 85.62 102 LEU A N 1
ATOM 799 C CA . LEU A 1 102 ? 8.406 -0.392 -3.654 1.00 85.62 102 LEU A CA 1
ATOM 800 C C . LEU A 1 102 ? 8.740 0.998 -3.079 1.00 85.62 102 LEU A C 1
ATOM 802 O O . LEU A 1 102 ? 9.701 1.632 -3.519 1.00 85.62 102 LEU A O 1
ATOM 806 N N . PRO A 1 103 ? 7.919 1.559 -2.166 1.00 78.25 103 PRO A N 1
ATOM 807 C CA . PRO A 1 103 ? 8.092 2.935 -1.721 1.00 78.25 103 PRO A CA 1
ATOM 808 C C . PRO A 1 103 ? 9.431 3.155 -1.020 1.00 78.25 103 PRO A C 1
ATOM 810 O O . PRO A 1 103 ? 9.738 2.495 -0.023 1.00 78.25 103 PRO A O 1
ATOM 813 N N . GLY A 1 104 ? 10.176 4.155 -1.490 1.00 74.75 104 GLY A N 1
ATOM 814 C CA . GLY A 1 104 ? 11.465 4.513 -0.911 1.00 74.75 104 GLY A CA 1
ATOM 815 C C . GLY A 1 104 ? 12.608 3.587 -1.321 1.00 74.75 104 GLY A C 1
ATOM 816 O O . GLY A 1 104 ? 13.625 3.593 -0.641 1.00 74.75 104 GLY A O 1
ATOM 817 N N . LEU A 1 105 ? 12.466 2.820 -2.410 1.00 69.88 105 LEU A N 1
ATOM 818 C CA . LEU A 1 105 ? 13.557 2.027 -2.983 1.00 69.88 105 LEU A CA 1
ATOM 819 C C . LEU A 1 105 ? 14.716 2.918 -3.451 1.00 69.88 105 LEU A C 1
ATOM 821 O O . LEU A 1 105 ? 15.878 2.542 -3.319 1.00 69.88 105 LEU A O 1
ATOM 825 N N . THR A 1 106 ? 14.411 4.098 -3.999 1.00 65.56 106 THR A N 1
ATOM 826 C CA . THR A 1 106 ? 15.438 5.026 -4.504 1.00 65.56 106 THR A CA 1
ATOM 827 C C . THR A 1 106 ? 15.858 6.113 -3.528 1.00 65.56 106 THR A C 1
ATOM 829 O O . THR A 1 106 ? 16.800 6.850 -3.810 1.00 65.56 106 THR A O 1
ATOM 832 N N . ASP A 1 107 ? 15.190 6.215 -2.383 1.00 65.31 107 ASP A N 1
ATOM 833 C CA . ASP A 1 107 ? 15.623 7.080 -1.293 1.00 65.31 107 ASP A CA 1
ATOM 834 C C . ASP A 1 107 ? 16.491 6.257 -0.341 1.00 65.31 107 ASP A C 1
ATOM 836 O O . ASP A 1 107 ? 16.027 5.274 0.226 1.00 65.31 107 ASP A O 1
ATOM 840 N N . SER A 1 108 ? 17.728 6.689 -0.082 1.00 56.19 108 SER A N 1
ATOM 841 C CA . SER A 1 108 ? 18.644 6.035 0.872 1.00 56.19 108 SER A CA 1
ATOM 842 C C . SER A 1 108 ? 18.122 5.978 2.322 1.00 56.19 108 SER A C 1
ATOM 844 O O . SER A 1 108 ? 18.792 5.435 3.195 1.00 56.19 108 SER A O 1
ATOM 846 N N . GLU A 1 109 ? 16.948 6.557 2.586 1.00 53.97 109 GLU A N 1
ATOM 847 C CA . GLU A 1 109 ? 16.291 6.666 3.894 1.00 53.97 109 GLU A CA 1
ATOM 848 C C . GLU A 1 109 ? 14.870 6.060 3.923 1.00 53.97 109 GLU A C 1
ATOM 850 O O . GLU A 1 109 ? 14.169 6.149 4.938 1.00 53.97 109 GLU A O 1
ATOM 855 N N . GLY A 1 110 ? 14.389 5.485 2.815 1.00 57.44 110 GLY A N 1
ATOM 856 C CA . GLY A 1 110 ? 13.067 4.870 2.757 1.00 57.44 110 GLY A CA 1
ATOM 857 C C . GLY A 1 110 ? 13.040 3.561 3.548 1.00 57.44 110 GLY A C 1
ATOM 858 O O . GLY A 1 110 ? 13.965 2.771 3.406 1.00 57.44 110 GLY A O 1
ATOM 859 N N . PRO A 1 111 ? 11.999 3.279 4.360 1.00 58.66 111 PRO A N 1
ATOM 860 C CA . PRO A 1 111 ? 11.936 2.017 5.092 1.00 58.66 111 PRO A CA 1
ATOM 861 C C . PRO A 1 111 ? 12.014 0.808 4.146 1.00 58.66 111 PRO A C 1
ATOM 863 O O . PRO A 1 111 ? 12.546 -0.210 4.548 1.00 58.66 111 PRO A O 1
ATOM 866 N N . GLY A 1 112 ? 11.565 0.940 2.890 1.00 74.06 112 GLY A N 1
ATOM 867 C CA . GLY A 1 112 ? 11.625 -0.127 1.895 1.00 74.06 112 GLY A CA 1
ATOM 868 C C . GLY A 1 112 ? 10.652 -1.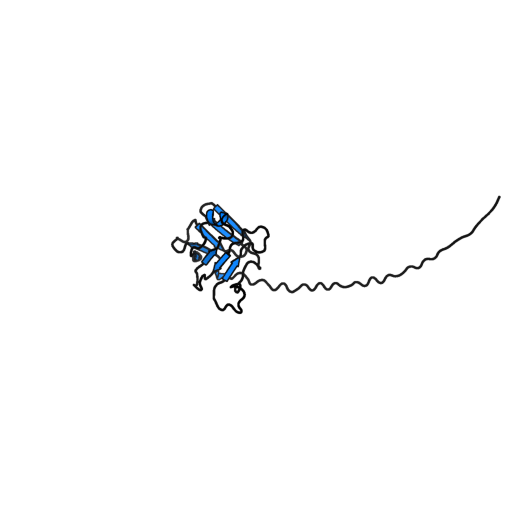244 2.251 1.00 74.06 112 GLY A C 1
ATOM 869 O O . GLY A 1 112 ? 11.015 -2.219 2.892 1.00 74.06 112 GLY A O 1
ATOM 870 N N . PHE A 1 113 ? 9.393 -1.093 1.853 1.00 86.44 113 PHE A N 1
ATOM 871 C CA . PHE A 1 113 ? 8.408 -2.171 1.935 1.00 86.44 113 PHE A CA 1
ATOM 872 C C . PHE A 1 113 ? 7.794 -2.377 0.556 1.00 86.44 113 PHE A C 1
ATOM 874 O O . PHE A 1 113 ? 7.920 -1.524 -0.322 1.00 86.44 113 PHE A O 1
ATOM 881 N N . GLU A 1 114 ? 7.128 -3.499 0.354 1.00 90.44 114 GLU A N 1
ATOM 882 C CA . GLU A 1 114 ? 6.526 -3.843 -0.922 1.00 90.44 114 GLU A CA 1
ATOM 883 C C . GLU A 1 114 ? 5.004 -3.740 -0.847 1.00 90.44 114 GLU A C 1
ATOM 885 O O . GLU A 1 114 ? 4.362 -4.012 0.168 1.00 90.44 114 GLU A O 1
ATOM 890 N N . VAL A 1 115 ? 4.409 -3.321 -1.955 1.00 91.75 115 VAL A N 1
ATOM 891 C CA . VAL A 1 115 ? 2.972 -3.273 -2.176 1.00 91.75 115 VAL A CA 1
ATOM 892 C C . VAL A 1 115 ? 2.687 -4.038 -3.459 1.00 91.75 115 VAL A C 1
ATOM 894 O O . VAL A 1 115 ? 3.087 -3.613 -4.543 1.00 91.75 115 VAL A O 1
ATOM 897 N N . ARG A 1 116 ? 1.930 -5.128 -3.350 1.00 92.25 116 ARG A N 1
ATOM 898 C CA . ARG A 1 116 ? 1.414 -5.881 -4.497 1.00 92.25 116 ARG A CA 1
ATOM 899 C C . ARG A 1 116 ? -0.039 -5.511 -4.721 1.00 92.25 116 ARG A C 1
ATOM 901 O O . ARG A 1 116 ? -0.905 -5.859 -3.919 1.00 92.25 116 ARG A O 1
ATOM 908 N N . PHE A 1 117 ? -0.326 -4.793 -5.799 1.00 90.62 117 PHE A N 1
ATOM 909 C CA . PHE A 1 117 ? -1.684 -4.617 -6.307 1.00 90.62 117 PHE A CA 1
ATOM 910 C C . PHE A 1 117 ? -2.069 -5.803 -7.176 1.00 90.62 117 PHE A C 1
ATOM 912 O O . PHE A 1 117 ? -1.227 -6.334 -7.886 1.00 90.62 117 PHE A O 1
ATOM 919 N N . ASN A 1 118 ? -3.344 -6.181 -7.140 1.00 89.44 118 ASN A N 1
ATOM 920 C CA . ASN A 1 118 ? -3.850 -7.418 -7.729 1.00 89.44 118 ASN A CA 1
ATOM 921 C C . ASN A 1 118 ? -3.071 -8.659 -7.267 1.00 89.44 118 ASN A C 1
ATOM 923 O O . ASN A 1 118 ? -2.781 -9.543 -8.068 1.00 89.44 118 ASN A O 1
ATOM 927 N N . ALA A 1 119 ? -2.721 -8.698 -5.978 1.00 87.75 119 ALA A N 1
ATOM 928 C CA . ALA A 1 119 ? -1.910 -9.761 -5.396 1.00 87.75 119 ALA A CA 1
ATOM 929 C C . ALA A 1 119 ? -2.483 -11.152 -5.718 1.00 87.75 119 ALA A C 1
ATOM 931 O O . ALA A 1 119 ? -3.702 -11.355 -5.709 1.00 87.75 119 ALA A O 1
ATOM 932 N N . ASP A 1 120 ? -1.584 -12.094 -6.005 1.00 88.38 120 ASP A N 1
ATOM 933 C CA . ASP A 1 120 ? -1.895 -13.462 -6.432 1.00 88.38 120 ASP A CA 1
ATOM 934 C C . ASP A 1 120 ? -2.812 -13.519 -7.672 1.00 88.38 120 ASP A C 1
ATOM 936 O O . ASP A 1 120 ? -3.681 -14.388 -7.766 1.00 88.38 120 ASP A O 1
ATOM 940 N N . GLU A 1 121 ? -2.657 -12.566 -8.600 1.00 85.88 121 GLU A N 1
ATOM 941 C CA . GLU A 1 121 ? -3.476 -12.419 -9.815 1.00 85.88 121 GLU A CA 1
ATOM 942 C C . GLU A 1 121 ? -4.974 -12.185 -9.550 1.00 85.88 121 GLU A C 1
ATOM 944 O O . GLU A 1 121 ? -5.835 -12.524 -10.366 1.00 85.88 121 GLU A O 1
ATOM 949 N N . LYS A 1 122 ? -5.329 -11.597 -8.400 1.00 87.81 122 LYS A N 1
ATOM 950 C CA . LYS A 1 122 ? -6.727 -11.315 -8.035 1.00 87.81 122 LYS A CA 1
ATOM 951 C C . LYS A 1 122 ? -7.028 -9.827 -8.114 1.00 87.81 122 LYS A C 1
ATOM 953 O O . LYS A 1 122 ? -6.581 -9.048 -7.273 1.00 87.81 122 LYS A O 1
ATOM 958 N N . LEU A 1 123 ? -7.876 -9.438 -9.067 1.00 87.69 123 LEU A N 1
ATOM 959 C CA . LEU A 1 123 ? -8.295 -8.044 -9.242 1.00 87.69 123 LEU A CA 1
ATOM 960 C C . LEU A 1 123 ? -8.815 -7.415 -7.941 1.00 87.69 123 LEU A C 1
ATOM 962 O O . LEU A 1 123 ? -9.722 -7.932 -7.286 1.00 87.69 123 LEU A O 1
ATOM 966 N N . GLY A 1 124 ? -8.266 -6.247 -7.603 1.00 87.94 124 GLY A N 1
ATOM 967 C CA . GLY A 1 124 ? -8.723 -5.432 -6.478 1.00 87.94 124 GLY A CA 1
ATOM 968 C C . GLY A 1 124 ? -8.302 -5.932 -5.093 1.00 87.94 124 GLY A C 1
ATOM 969 O O . GLY A 1 124 ? -8.765 -5.365 -4.098 1.00 87.94 124 GLY A O 1
ATOM 970 N N . ILE A 1 125 ? -7.437 -6.949 -5.021 1.00 92.50 125 ILE A N 1
ATOM 971 C CA . ILE A 1 125 ? -6.746 -7.355 -3.795 1.00 92.50 125 ILE A CA 1
ATOM 972 C C . ILE A 1 125 ? -5.376 -6.684 -3.756 1.00 92.50 125 ILE A C 1
ATOM 974 O O . ILE A 1 125 ? -4.618 -6.752 -4.719 1.00 92.50 125 ILE A O 1
ATOM 978 N N . THR A 1 126 ? -5.056 -6.046 -2.637 1.00 95.19 126 THR A N 1
ATOM 979 C CA . THR A 1 126 ? -3.723 -5.491 -2.389 1.00 95.19 126 THR A CA 1
ATOM 980 C C . THR A 1 126 ? -3.135 -6.111 -1.143 1.00 95.19 126 THR A C 1
ATOM 982 O O . THR A 1 126 ? -3.844 -6.278 -0.156 1.00 95.19 126 THR A O 1
ATOM 985 N N . MET A 1 127 ? -1.847 -6.422 -1.173 1.00 96.44 127 MET A N 1
ATOM 986 C CA . MET A 1 127 ? -1.099 -6.882 -0.007 1.00 96.44 127 MET A CA 1
ATOM 987 C C . MET A 1 127 ? 0.133 -6.013 0.175 1.00 96.44 127 MET A C 1
ATOM 989 O O . MET A 1 127 ? 0.706 -5.534 -0.804 1.00 96.44 127 MET A O 1
ATOM 993 N N . LEU A 1 128 ? 0.500 -5.790 1.431 1.00 95.12 128 LEU A N 1
ATOM 994 C CA . LEU A 1 128 ? 1.743 -5.130 1.796 1.00 95.12 128 LEU A CA 1
ATOM 995 C C . LEU A 1 128 ? 2.660 -6.187 2.399 1.00 95.12 128 LEU A C 1
ATOM 997 O O . LEU A 1 128 ? 2.189 -7.011 3.181 1.00 95.12 128 LEU A O 1
ATOM 1001 N N . ASP A 1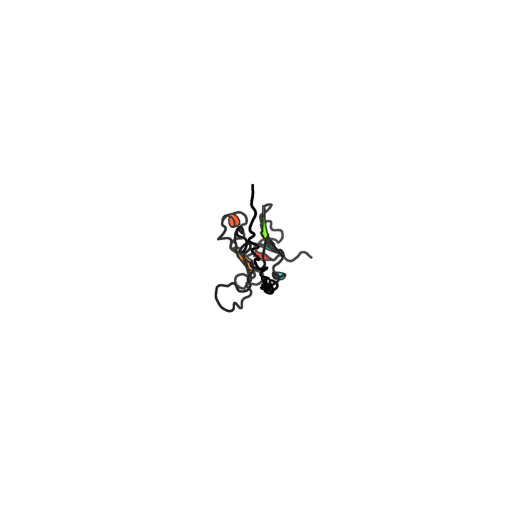 129 ? 3.930 -6.143 2.032 1.00 93.62 129 ASP A N 1
ATOM 1002 C CA . ASP A 1 129 ? 4.995 -6.893 2.684 1.00 93.62 129 ASP A CA 1
ATOM 1003 C C . ASP A 1 129 ? 5.945 -5.887 3.333 1.00 93.62 129 ASP A C 1
ATOM 1005 O O . ASP A 1 129 ? 6.600 -5.086 2.664 1.00 93.62 129 ASP A O 1
ATOM 1009 N N . MET A 1 130 ? 5.923 -5.877 4.661 1.00 93.31 130 MET A N 1
ATOM 1010 C CA . MET A 1 130 ? 6.731 -5.033 5.529 1.00 93.31 130 MET A CA 1
ATOM 1011 C C . MET A 1 130 ? 7.748 -5.854 6.326 1.00 93.31 130 MET A C 1
ATOM 1013 O O . MET A 1 130 ? 8.324 -5.312 7.271 1.00 93.31 130 MET A O 1
ATOM 1017 N N . GLU A 1 131 ? 7.982 -7.125 5.980 1.00 88.88 131 GLU A N 1
ATOM 1018 C CA . GLU A 1 131 ? 8.985 -7.973 6.635 1.00 88.88 131 GLU A CA 1
ATOM 1019 C C . GLU A 1 131 ? 10.371 -7.3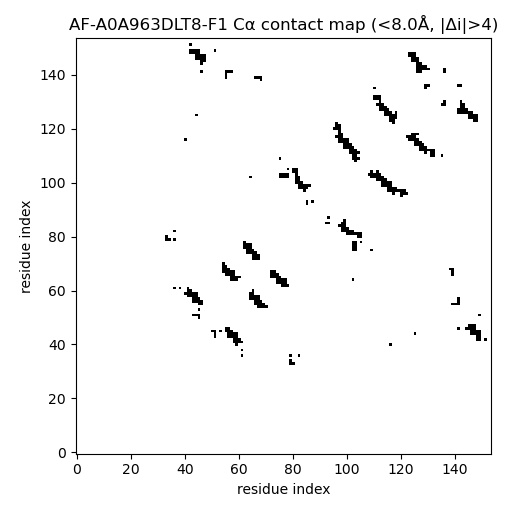01 6.710 1.00 88.88 131 GLU A C 1
ATOM 1021 O O . GLU A 1 131 ? 10.980 -7.340 7.787 1.00 88.88 131 GLU A O 1
ATOM 1026 N N . PRO A 1 132 ? 10.853 -6.583 5.669 1.00 87.00 132 PRO A N 1
ATOM 1027 C CA . PRO A 1 132 ? 12.127 -5.864 5.743 1.00 87.00 132 PRO A CA 1
ATOM 1028 C C . PRO A 1 132 ? 12.165 -4.743 6.796 1.00 87.00 132 PRO A C 1
ATOM 1030 O O . PRO A 1 132 ? 13.244 -4.255 7.129 1.00 87.00 132 PRO A O 1
ATOM 1033 N N . VAL A 1 133 ? 11.007 -4.331 7.336 1.00 89.62 133 VAL A N 1
ATOM 1034 C CA . VAL A 1 133 ? 10.851 -3.172 8.232 1.00 89.62 133 VAL A CA 1
ATOM 1035 C C . VAL A 1 133 ? 9.956 -3.496 9.440 1.00 89.62 133 VAL A C 1
ATOM 1037 O O . VAL A 1 133 ? 8.848 -2.957 9.582 1.00 89.62 133 VAL A O 1
ATOM 1040 N N . PRO A 1 134 ? 10.406 -4.348 10.377 1.00 90.25 134 PRO A N 1
ATOM 1041 C CA . PRO A 1 134 ? 9.553 -4.862 11.448 1.00 90.25 134 PRO A CA 1
ATOM 1042 C C . PRO A 1 134 ? 8.942 -3.778 12.348 1.00 90.25 134 PRO A C 1
ATOM 1044 O O . PRO A 1 134 ? 7.828 -3.935 12.853 1.00 90.25 134 PRO A O 1
ATOM 1047 N N . GLU A 1 135 ? 9.631 -2.655 12.582 1.00 92.38 135 GLU A N 1
ATOM 1048 C CA . GLU A 1 135 ? 9.053 -1.534 13.332 1.00 92.38 135 GLU A CA 1
ATOM 1049 C C . GLU A 1 135 ? 7.877 -0.870 12.617 1.00 92.38 135 GLU A C 1
ATOM 1051 O O . GLU A 1 135 ? 6.954 -0.395 13.287 1.00 92.38 135 GLU A O 1
ATOM 1056 N N . LEU A 1 136 ? 7.881 -0.852 11.283 1.00 92.31 136 LEU A N 1
ATOM 1057 C CA . LEU A 1 136 ? 6.783 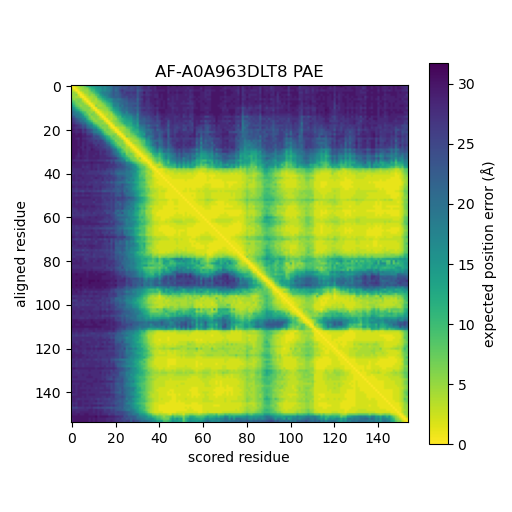-0.312 10.497 1.00 92.31 136 LEU A CA 1
ATOM 1058 C C . LEU A 1 136 ? 5.566 -1.234 10.598 1.00 92.31 136 LEU A C 1
ATOM 1060 O O . LEU A 1 136 ? 4.479 -0.747 10.911 1.00 92.31 136 LEU A O 1
ATOM 1064 N N . ALA A 1 137 ? 5.769 -2.549 10.458 1.00 94.19 137 ALA A N 1
ATOM 1065 C CA . ALA A 1 137 ? 4.722 -3.562 10.604 1.00 94.19 137 ALA A CA 1
ATOM 1066 C C . ALA A 1 137 ? 4.057 -3.528 11.994 1.00 94.19 137 ALA A C 1
ATOM 1068 O O . ALA A 1 137 ? 2.836 -3.636 12.112 1.00 94.19 137 ALA A O 1
ATOM 1069 N N . ARG A 1 138 ? 4.837 -3.299 13.063 1.00 95.50 138 ARG A N 1
ATOM 1070 C CA . ARG A 1 138 ? 4.300 -3.159 14.432 1.00 95.50 138 ARG A CA 1
ATOM 1071 C C . ARG A 1 138 ? 3.389 -1.941 14.599 1.00 95.50 138 ARG A C 1
ATOM 1073 O O . ARG A 1 138 ? 2.392 -2.017 15.313 1.00 95.50 138 ARG A O 1
ATOM 1080 N N . ARG A 1 139 ? 3.736 -0.812 13.976 1.00 95.94 139 ARG A N 1
ATOM 1081 C CA . ARG A 1 139 ? 2.981 0.453 14.079 1.00 95.94 139 ARG A CA 1
ATOM 1082 C C . ARG A 1 139 ? 1.761 0.466 13.160 1.00 95.94 139 ARG A C 1
ATOM 1084 O O . ARG A 1 139 ? 0.715 1.012 13.508 1.00 95.94 139 ARG A O 1
ATOM 1091 N N . PHE A 1 140 ? 1.881 -0.177 12.002 1.00 96.81 140 PHE A N 1
ATOM 1092 C CA . PHE A 1 140 ? 0.852 -0.264 10.975 1.00 96.81 140 PHE A CA 1
ATOM 1093 C C . PHE A 1 140 ? 0.639 -1.738 10.604 1.00 96.81 140 PHE A C 1
ATOM 1095 O O . PHE A 1 140 ? 1.242 -2.196 9.636 1.00 96.81 140 PHE A O 1
ATOM 1102 N N . PRO A 1 141 ? -0.213 -2.484 11.336 1.00 96.81 141 PRO A N 1
ATOM 1103 C CA . PRO A 1 141 ? -0.395 -3.930 11.159 1.00 96.81 141 PRO A CA 1
ATOM 1104 C C . PRO A 1 141 ? -1.204 -4.258 9.889 1.00 96.81 141 PRO A C 1
ATOM 1106 O O . PRO A 1 141 ? -2.341 -4.725 9.940 1.00 96.81 141 PRO A O 1
ATOM 1109 N N . LEU A 1 142 ? -0.622 -3.932 8.736 1.00 96.62 142 LEU A N 1
ATOM 1110 C CA . LEU A 1 142 ? -1.124 -4.170 7.382 1.00 96.62 142 LEU A CA 1
ATOM 1111 C C . LEU A 1 142 ? -0.277 -5.209 6.630 1.00 96.62 142 LEU A C 1
ATOM 1113 O O . LEU A 1 142 ? -0.612 -5.556 5.499 1.00 96.62 142 LEU A O 1
ATOM 1117 N N . ASP A 1 143 ? 0.802 -5.671 7.255 1.00 96.94 143 ASP A N 1
ATOM 1118 C CA . ASP A 1 143 ? 1.703 -6.684 6.728 1.00 96.94 143 ASP A CA 1
ATOM 1119 C C . ASP A 1 143 ? 0.977 -8.018 6.492 1.00 96.94 143 ASP A C 1
ATOM 1121 O O . ASP A 1 143 ? 0.220 -8.485 7.348 1.00 96.94 143 ASP A O 1
ATOM 1125 N N . GLY A 1 144 ? 1.148 -8.594 5.303 1.00 95.50 144 GLY A N 1
ATOM 1126 C CA . GLY A 1 144 ? 0.624 -9.910 4.932 1.00 95.50 144 GLY A CA 1
ATOM 1127 C C . GLY A 1 144 ? -0.905 -10.047 4.879 1.00 95.50 144 GLY A C 1
ATOM 1128 O O . GLY A 1 144 ? -1.405 -11.149 4.649 1.00 95.50 144 GLY A O 1
ATOM 1129 N N . ILE A 1 145 ? -1.681 -8.974 5.070 1.00 96.94 145 ILE A N 1
ATOM 1130 C CA . ILE A 1 145 ? -3.150 -9.040 5.041 1.00 96.94 145 ILE A CA 1
ATOM 1131 C C . ILE A 1 145 ? -3.736 -8.570 3.707 1.00 96.94 145 ILE A C 1
ATOM 1133 O O . ILE A 1 145 ? -3.272 -7.614 3.088 1.00 96.94 145 ILE A O 1
ATOM 1137 N N . GLU A 1 146 ? -4.834 -9.205 3.287 1.00 97.88 146 GLU A N 1
ATOM 1138 C CA . GLU A 1 146 ? -5.585 -8.762 2.113 1.00 97.88 146 GLU A CA 1
ATOM 1139 C C . GLU A 1 146 ? -6.290 -7.425 2.388 1.00 97.88 146 GLU A C 1
ATOM 1141 O O . GLU A 1 146 ? -7.163 -7.306 3.262 1.00 97.88 146 GLU A O 1
ATOM 1146 N N . LEU A 1 147 ? -5.966 -6.427 1.575 1.00 98.12 147 LEU A N 1
ATOM 1147 C CA . LEU A 1 147 ? -6.644 -5.145 1.506 1.00 98.12 147 LEU A CA 1
ATOM 1148 C C . LEU A 1 147 ? -7.571 -5.096 0.296 1.00 98.12 147 LEU A C 1
ATOM 1150 O O . LEU A 1 147 ? -7.316 -5.698 -0.745 1.00 98.12 147 LEU A O 1
ATOM 1154 N N . ARG A 1 148 ? -8.640 -4.315 0.421 1.00 96.88 148 ARG A N 1
ATOM 1155 C CA . ARG A 1 148 ? -9.546 -3.986 -0.681 1.00 96.88 148 ARG A CA 1
ATOM 1156 C C . ARG A 1 148 ? -9.615 -2.483 -0.878 1.00 96.88 148 ARG A C 1
ATOM 1158 O O . ARG A 1 148 ? -9.617 -1.722 0.095 1.00 96.88 148 ARG A O 1
ATOM 1165 N N . LYS A 1 149 ? -9.769 -2.060 -2.129 1.00 96.00 149 LYS A N 1
ATOM 1166 C CA . LYS A 1 149 ? -9.980 -0.652 -2.452 1.00 96.00 149 LYS A CA 1
ATOM 1167 C C . LYS A 1 149 ? -11.363 -0.190 -2.002 1.00 96.00 149 LYS A C 1
ATOM 1169 O O . LYS A 1 149 ? -12.373 -0.879 -2.173 1.00 96.00 149 LYS A O 1
ATOM 1174 N N . CYS A 1 150 ? -11.431 1.014 -1.461 1.00 95.19 150 CYS A N 1
ATOM 1175 C CA . CYS A 1 150 ? -12.679 1.710 -1.218 1.00 95.19 150 CYS A CA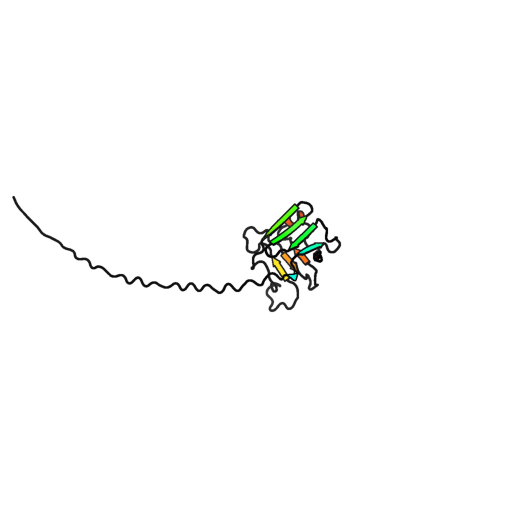 1
ATOM 1176 C C . CYS A 1 150 ? -13.154 2.435 -2.473 1.00 95.19 150 CYS A C 1
ATOM 1178 O O . CYS A 1 150 ? -12.380 3.083 -3.179 1.00 95.19 150 CYS A O 1
ATOM 1180 N N . LYS A 1 151 ? -14.460 2.345 -2.743 1.00 89.62 151 LYS A N 1
ATOM 1181 C CA . LYS A 1 151 ? -15.091 3.152 -3.789 1.00 89.62 151 LYS A CA 1
ATOM 1182 C C . LYS A 1 151 ? -14.896 4.628 -3.433 1.00 89.62 151 LYS A C 1
ATOM 1184 O O . LYS A 1 151 ? -15.088 5.001 -2.276 1.00 89.62 151 LYS A O 1
ATOM 1189 N N . ARG A 1 152 ? -14.534 5.460 -4.415 1.00 74.12 152 ARG A N 1
ATOM 1190 C CA . ARG A 1 152 ? -14.577 6.919 -4.250 1.00 74.12 152 ARG A CA 1
ATOM 1191 C C . ARG A 1 152 ? -15.996 7.292 -3.818 1.00 74.12 152 ARG A C 1
ATOM 1193 O O . ARG A 1 152 ? -16.950 6.946 -4.513 1.00 74.12 152 ARG A O 1
ATOM 1200 N N . SER A 1 153 ? -16.132 7.958 -2.676 1.00 54.19 153 SER A N 1
ATOM 1201 C CA . SER A 1 153 ? -17.346 8.707 -2.367 1.00 54.19 153 SER A CA 1
ATOM 1202 C C . SER A 1 153 ? -17.508 9.749 -3.473 1.00 54.19 153 SER A C 1
ATOM 1204 O O . SER A 1 153 ? -16.602 10.564 -3.659 1.00 54.19 153 SER A O 1
ATOM 1206 N N . LYS A 1 154 ? -18.573 9.612 -4.272 1.00 41.03 154 LYS A N 1
ATOM 1207 C CA . LYS A 1 154 ? -18.986 10.630 -5.242 1.00 41.03 154 LYS A CA 1
ATOM 1208 C C . LYS A 1 154 ? -19.352 11.917 -4.518 1.00 41.03 154 LYS A C 1
ATOM 1210 O O . LYS A 1 154 ? -19.862 11.800 -3.381 1.00 41.03 154 LYS A O 1
#

Nearest PDB structures (foldseek):
  7bul-assembly1_A  TM=3.578E-01  e=2.979E+00  Homo sapiens
  8qh5-assembly1_B  TM=3.477E-01  e=3.529E+00  Homo sapiens
  3voq-assembly1_B  TM=2.890E-01  e=9.201E+00  Homo sapiens

Foldseek 3Di:
DDDDDDDDPDDDDDDPPPPPPPPPPPPPPPPPPQPQPPVVVAAWWDFPPDDSPAQAIWGDDRFWIWGGHNPDIDIFGFDSVQKDQAPPPDDPGDPARWIKGFTCPVPPPTLTKIKIACPPRNHQWIAIANVSPVVVCVVRVRHPGTIGGDDPDD